Protein AF-A0A511V737-F1 (afdb_monomer)

Mean predicted aligned error: 3.25 Å

Nearest PDB structures (foldseek):
  3waq-assembly1_A  TM=9.362E-01  e=1.565E-04  Nitratidesulfovibrio vulgaris str. Hildenborough
  4xpy-assembly1_A  TM=8.102E-01  e=2.106E-04  Methylococcus capsulatus str. Bath
  4xpw-assembly1_A  TM=8.100E-01  e=2.213E-04  Methylococcus capsulatus str. Bath
  4xpx-assembly1_A  TM=8.660E-01  e=6.266E-04  Methylococcus capsulatus str. Bath
  1ktm-assembly1_A  TM=5.740E-01  e=1.426E+00  Gallus gallus

Solvent-accessible surface area (backbone atoms only — not comparable to full-atom values): 7678 Å² total; per-residue (Å²): 129,85,81,78,72,75,75,92,46,80,69,59,41,26,85,43,71,73,58,36,52,51,50,47,55,51,43,53,50,50,44,52,42,55,52,26,61,77,69,68,36,52,68,55,49,54,51,47,48,56,47,47,57,56,50,48,53,53,49,51,52,51,51,52,51,51,30,61,76,68,66,41,87,62,42,68,66,51,52,50,53,53,55,51,51,53,52,50,46,52,50,48,49,54,44,35,77,74,72,42,83,40,75,66,55,55,50,52,52,48,46,48,51,64,58,44,47,50,46,42,35,48,73,49,50,31,62,55,49,75,58,84,76,89,128

InterPro domains:
  IPR012312 Hemerythrin-like [PF01814] (14-127)
  IPR012827 Hemerythrin, metal-binding domain [TIGR02481] (8-129)
  IPR012827 Hemerythrin, metal-binding domain [cd12107] (17-130)
  IPR016131 Haemerythrin, iron-binding site [PS00550] (59-82)
  IPR035938 Hemerythrin-like superfamily [G3DSA:1.20.120.50] (3-134)
  IPR035938 Hemerythrin-like superfamily [SSF47188] (6-129)
  IPR050669 Hemerythrin [PTHR37164] (2-128)

Secondary structure (DSSP, 8-state):
----PPP--GGG--S-HHHHHHHHHHHHHHHHHHHHHHHT-HHHHHHHHHHHHHHHHHHHHHHHHHHHHTT-TTHHHHHHHHHHHHHHHHHHHHHHHHH-S-HHHHHHHHHIIIIIIHHHHHHTGGGGGGS----

pLDDT: mean 94.2, std 8.78, range [42.0, 98.62]

Structure (mmCIF, N/CA/C/O backbone):
data_AF-A0A511V737-F1
#
_entry.id   AF-A0A511V737-F1
#
loop_
_atom_site.group_PDB
_atom_site.id
_atom_site.type_symbol
_atom_site.label_atom_id
_atom_site.label_alt_id
_atom_site.label_comp_id
_atom_site.label_asym_id
_atom_site.label_entity_id
_atom_site.label_seq_id
_atom_site.pdbx_PDB_ins_code
_atom_site.Cartn_x
_atom_site.Cartn_y
_atom_site.Cartn_z
_atom_site.occupancy
_atom_site.B_iso_or_equiv
_atom_site.auth_seq_id
_atom_site.auth_comp_id
_atom_site.auth_asym_id
_atom_site.auth_atom_id
_atom_site.pdbx_PDB_model_num
ATOM 1 N N . MET A 1 1 ? -16.338 15.890 0.060 1.00 42.00 1 MET A N 1
ATOM 2 C CA . MET A 1 1 ? -15.534 15.732 -1.167 1.00 42.00 1 MET A CA 1
ATOM 3 C C . MET A 1 1 ? -15.644 14.276 -1.528 1.00 42.00 1 MET A C 1
ATOM 5 O O . MET A 1 1 ? -15.417 13.463 -0.649 1.00 42.00 1 MET A O 1
ATOM 9 N N . GLU A 1 2 ? -16.082 13.980 -2.743 1.00 48.84 2 GLU A N 1
ATOM 10 C CA . GLU A 1 2 ? -16.135 12.616 -3.268 1.00 48.84 2 GLU A CA 1
ATOM 11 C C . GLU A 1 2 ? -14.703 12.066 -3.271 1.00 48.84 2 GLU A C 1
ATOM 13 O O . GLU A 1 2 ? -13.802 12.709 -3.824 1.00 48.84 2 GLU A O 1
ATOM 18 N N . ILE A 1 3 ? -14.457 10.962 -2.564 1.00 56.50 3 ILE A N 1
ATOM 19 C CA . ILE A 1 3 ? -13.150 10.313 -2.608 1.00 56.50 3 ILE A CA 1
ATOM 20 C C . ILE A 1 3 ? -13.015 9.724 -4.009 1.00 56.50 3 ILE A C 1
ATOM 22 O O . ILE A 1 3 ? -13.776 8.847 -4.413 1.00 56.50 3 ILE A O 1
ATOM 26 N N . LYS A 1 4 ? -12.066 10.243 -4.790 1.00 69.38 4 LYS A N 1
ATOM 27 C CA . LYS A 1 4 ? -11.824 9.731 -6.134 1.00 69.38 4 LYS A CA 1
ATOM 28 C C . LYS A 1 4 ? -11.163 8.361 -5.997 1.00 69.38 4 LYS A C 1
ATOM 30 O O . LYS A 1 4 ? -10.030 8.282 -5.528 1.00 69.38 4 LYS A O 1
ATOM 35 N N . LYS A 1 5 ? -11.880 7.305 -6.391 1.00 85.12 5 LYS A N 1
ATOM 36 C CA . LYS A 1 5 ? -11.309 5.960 -6.510 1.00 85.12 5 LYS A CA 1
ATOM 37 C C . LYS A 1 5 ? -10.079 6.003 -7.406 1.00 85.12 5 LYS A C 1
ATOM 39 O O . LYS A 1 5 ? -10.023 6.780 -8.364 1.00 85.12 5 LYS A O 1
ATOM 44 N N . VAL A 1 6 ? -9.098 5.177 -7.076 1.00 89.62 6 VAL A N 1
ATOM 45 C CA . VAL A 1 6 ? -7.897 5.041 -7.892 1.00 89.62 6 VAL A CA 1
ATOM 46 C C . VAL A 1 6 ? -8.164 3.970 -8.934 1.00 89.62 6 VAL A C 1
ATOM 48 O O . VAL A 1 6 ? -8.567 2.857 -8.606 1.00 89.62 6 VAL A O 1
ATOM 51 N N . GLU A 1 7 ? -7.963 4.324 -10.194 1.00 92.94 7 GLU A N 1
ATOM 52 C CA . GLU A 1 7 ? -8.036 3.388 -11.310 1.00 92.94 7 GLU A CA 1
ATOM 53 C C . GLU A 1 7 ? -6.630 2.874 -11.616 1.00 92.94 7 GLU A C 1
ATOM 55 O O . GLU A 1 7 ? -5.665 3.643 -11.590 1.00 92.94 7 GLU A O 1
ATOM 60 N N . PHE A 1 8 ? -6.505 1.582 -11.923 1.00 95.06 8 PHE A N 1
ATOM 61 C CA . PHE A 1 8 ? -5.247 1.039 -12.418 1.00 95.06 8 PHE A CA 1
ATOM 62 C C . PHE A 1 8 ? -5.006 1.539 -13.847 1.00 95.06 8 PHE A C 1
ATOM 64 O O . PHE A 1 8 ? -5.752 1.214 -14.770 1.00 95.06 8 PHE A O 1
ATOM 71 N N . THR A 1 9 ? -3.985 2.376 -14.023 1.00 94.25 9 THR A N 1
ATOM 72 C CA . THR A 1 9 ? -3.627 2.992 -15.307 1.00 94.25 9 THR A CA 1
ATOM 73 C C . THR A 1 9 ? -2.252 2.521 -15.780 1.00 94.25 9 THR A C 1
ATOM 75 O O . THR A 1 9 ? -1.490 1.921 -15.025 1.00 94.25 9 THR A O 1
ATOM 78 N N . GLU A 1 10 ? -1.881 2.858 -17.018 1.00 93.69 10 GLU A N 1
ATOM 79 C CA . GLU A 1 10 ? -0.530 2.617 -17.561 1.00 93.69 10 GLU A CA 1
ATOM 80 C C . GLU A 1 10 ? 0.588 3.253 -16.706 1.00 93.69 10 GLU A C 1
ATOM 82 O O . GLU A 1 10 ? 1.751 2.841 -16.749 1.00 93.69 10 GLU A O 1
ATOM 87 N N . GLU A 1 11 ? 0.269 4.270 -15.900 1.00 93.69 11 GLU A N 1
ATOM 88 C CA . GLU A 1 11 ? 1.227 4.878 -14.976 1.00 93.69 11 GLU A CA 1
ATOM 89 C C . GLU A 1 11 ? 1.629 3.943 -13.832 1.00 93.69 11 GLU A C 1
ATOM 91 O O . GLU A 1 11 ? 2.740 4.075 -13.327 1.00 93.69 11 GLU A O 1
ATOM 96 N N . LEU A 1 12 ? 0.775 2.974 -13.499 1.00 95.50 12 LEU A N 1
ATOM 97 C CA . LEU A 1 12 ? 0.948 2.009 -12.411 1.00 95.50 12 LEU A CA 1
ATOM 98 C C . LEU A 1 12 ? 1.462 0.643 -12.894 1.00 95.50 12 LEU A C 1
ATOM 100 O O . LEU A 1 12 ? 1.705 -0.255 -12.086 1.00 95.50 12 LEU A O 1
ATOM 104 N N . GLN A 1 13 ? 1.642 0.491 -14.208 1.00 96.81 13 GLN A N 1
ATOM 105 C CA . GLN A 1 13 ? 2.195 -0.712 -14.817 1.00 96.81 13 GLN A CA 1
ATOM 106 C C . GLN A 1 13 ? 3.724 -0.709 -14.767 1.00 96.81 13 GLN A C 1
ATOM 108 O O . GLN A 1 13 ? 4.393 0.256 -15.154 1.00 96.81 13 GLN A O 1
ATOM 113 N N . THR A 1 14 ? 4.264 -1.845 -14.348 1.00 96.31 14 THR A N 1
ATOM 114 C CA . THR A 1 14 ? 5.682 -2.208 -14.400 1.00 96.31 14 THR A CA 1
ATOM 115 C C . THR A 1 14 ? 6.035 -2.920 -15.706 1.00 96.31 14 THR A C 1
ATOM 117 O O . THR A 1 14 ? 7.205 -2.987 -16.072 1.00 96.31 14 THR A O 1
ATOM 120 N N . GLY A 1 15 ? 5.040 -3.462 -16.422 1.00 94.69 15 GLY A N 1
ATOM 121 C CA . GLY A 1 15 ? 5.256 -4.314 -17.593 1.00 94.69 15 GLY A CA 1
ATOM 122 C C . GLY A 1 15 ? 5.620 -5.758 -17.233 1.00 94.69 15 GLY A C 1
ATOM 123 O O . GLY A 1 15 ? 5.869 -6.565 -18.128 1.00 94.69 15 GLY A O 1
ATOM 124 N N . ILE A 1 16 ? 5.633 -6.098 -15.940 1.00 95.56 16 ILE A N 1
ATOM 125 C CA . ILE A 1 16 ? 5.806 -7.455 -15.429 1.00 95.56 16 ILE A CA 1
ATOM 126 C C . ILE A 1 16 ? 4.408 -7.961 -15.039 1.00 95.56 16 ILE A C 1
ATOM 128 O O . ILE A 1 16 ? 3.923 -7.614 -13.961 1.00 95.56 16 ILE A O 1
ATOM 132 N N . PRO A 1 17 ? 3.750 -8.813 -15.856 1.00 95.06 17 PRO A N 1
ATOM 133 C CA . PRO A 1 17 ? 2.310 -9.079 -15.725 1.00 95.06 17 P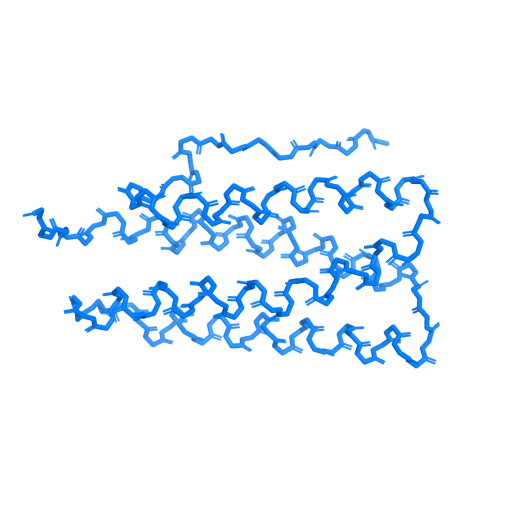RO A CA 1
ATOM 134 C C . PRO A 1 17 ? 1.869 -9.574 -14.346 1.00 95.06 17 PRO A C 1
ATOM 136 O O . PRO A 1 17 ? 0.774 -9.277 -13.882 1.00 95.06 17 PRO A O 1
ATOM 139 N N . PHE A 1 18 ? 2.726 -10.346 -13.681 1.00 95.31 18 PHE A N 1
ATOM 140 C CA . PHE A 1 18 ? 2.435 -10.866 -12.352 1.00 95.31 18 PHE A CA 1
ATOM 141 C C . PHE A 1 18 ? 2.529 -9.798 -11.249 1.00 95.31 18 PHE A C 1
ATOM 143 O O . PHE A 1 18 ? 1.750 -9.864 -10.304 1.00 95.31 18 PHE A O 1
ATOM 150 N N . ILE A 1 19 ? 3.433 -8.818 -11.367 1.00 97.88 19 ILE A N 1
ATOM 151 C CA . ILE A 1 19 ? 3.509 -7.678 -10.438 1.00 97.8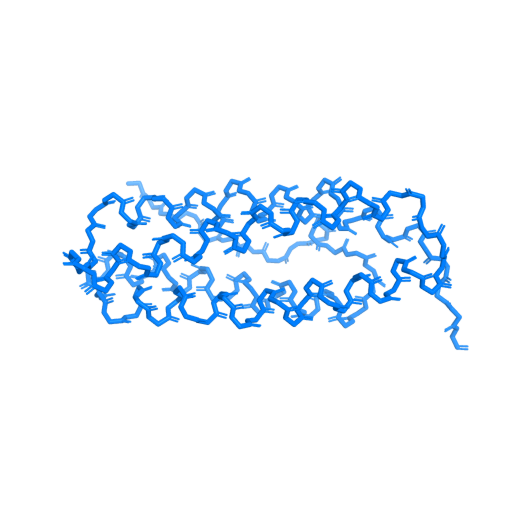8 19 ILE A CA 1
ATOM 152 C C . ILE A 1 19 ? 2.344 -6.721 -10.693 1.00 97.88 19 ILE A C 1
ATOM 154 O O . ILE A 1 19 ? 1.664 -6.323 -9.755 1.00 97.88 19 ILE A O 1
ATOM 158 N N . ASP A 1 20 ? 2.031 -6.458 -11.963 1.00 98.19 20 ASP A N 1
ATOM 159 C CA . ASP A 1 20 ? 0.898 -5.610 -12.345 1.00 98.19 20 ASP A CA 1
ATOM 160 C C . ASP A 1 20 ? -0.426 -6.158 -11.788 1.00 98.19 20 ASP A C 1
ATOM 162 O O . ASP A 1 20 ? -1.218 -5.412 -11.218 1.00 98.19 20 ASP A O 1
ATOM 166 N N . HIS A 1 21 ? -0.625 -7.479 -11.834 1.00 98.06 21 HIS A N 1
ATOM 167 C CA . HIS A 1 21 ? -1.784 -8.108 -11.203 1.00 98.06 21 HIS A CA 1
ATOM 168 C C . HIS A 1 21 ? -1.814 -7.918 -9.676 1.00 98.06 21 HIS A C 1
ATOM 170 O O . HIS A 1 21 ? -2.880 -7.718 -9.097 1.00 98.06 21 HIS A O 1
ATOM 176 N N . GLN A 1 22 ? -0.663 -7.957 -8.999 1.00 98.44 22 GLN A N 1
ATOM 177 C CA . GLN A 1 22 ? -0.599 -7.688 -7.558 1.00 98.44 22 GLN A CA 1
ATOM 178 C C . GLN A 1 22 ? -0.934 -6.224 -7.236 1.00 98.44 22 GLN A C 1
ATOM 180 O O . GLN A 1 22 ? -1.630 -5.971 -6.251 1.00 98.44 22 GLN A O 1
ATOM 185 N N . HIS A 1 23 ? -0.505 -5.270 -8.071 1.00 98.25 23 HIS A N 1
ATOM 186 C CA . HIS A 1 23 ? -0.889 -3.861 -7.937 1.00 98.25 23 HIS A CA 1
ATOM 187 C C . HIS A 1 23 ? -2.399 -3.672 -8.076 1.00 98.25 23 HIS A C 1
ATOM 189 O O . HIS A 1 23 ? -2.996 -2.985 -7.249 1.00 98.25 23 HIS A O 1
ATOM 195 N N . GLU A 1 24 ? -3.032 -4.317 -9.060 1.00 97.88 24 GLU A N 1
ATOM 196 C CA . GLU A 1 24 ? -4.493 -4.292 -9.215 1.00 97.88 24 GLU A CA 1
ATOM 197 C C . GLU A 1 24 ? -5.198 -4.759 -7.934 1.00 97.88 24 GLU A C 1
ATOM 199 O O . GLU A 1 24 ? -6.070 -4.060 -7.425 1.00 97.88 24 GLU A O 1
ATOM 204 N N . GLN A 1 25 ? -4.768 -5.882 -7.343 1.00 98.19 25 GLN A N 1
ATOM 205 C CA . GLN A 1 25 ? -5.364 -6.396 -6.101 1.00 98.19 25 GLN A CA 1
ATOM 206 C C . GLN A 1 25 ? -5.174 -5.450 -4.904 1.00 98.19 25 GLN A C 1
ATOM 208 O O . GLN A 1 25 ? -6.060 -5.323 -4.055 1.00 98.19 25 GLN A O 1
ATOM 213 N N . LEU A 1 26 ? -4.023 -4.781 -4.810 1.00 98.00 26 LEU A N 1
ATOM 214 C CA . LEU A 1 26 ? -3.770 -3.776 -3.776 1.00 98.00 26 LEU A CA 1
ATOM 215 C C . LEU A 1 26 ? -4.664 -2.540 -3.949 1.00 98.00 26 LEU A C 1
ATOM 217 O O . LEU A 1 26 ? -5.223 -2.042 -2.970 1.00 98.00 26 LEU A O 1
ATOM 221 N N . ILE A 1 27 ? -4.831 -2.071 -5.186 1.00 96.81 27 ILE A N 1
ATOM 222 C CA . ILE A 1 27 ? -5.670 -0.915 -5.520 1.00 96.81 27 ILE A CA 1
ATOM 223 C C . ILE A 1 27 ? -7.148 -1.228 -5.291 1.00 96.81 27 ILE A C 1
ATOM 225 O O . ILE A 1 27 ? -7.862 -0.407 -4.715 1.00 96.81 27 ILE A O 1
ATOM 229 N N . ASP A 1 28 ? -7.601 -2.424 -5.665 1.00 97.25 28 ASP A N 1
ATOM 230 C CA . ASP A 1 28 ? -8.961 -2.888 -5.397 1.00 97.25 28 ASP A CA 1
ATOM 231 C C . ASP A 1 28 ? -9.244 -2.894 -3.893 1.00 97.25 28 ASP A C 1
ATOM 233 O O . ASP A 1 28 ? -10.243 -2.322 -3.444 1.00 97.25 28 ASP A O 1
ATOM 237 N N . ARG A 1 29 ? -8.327 -3.451 -3.088 1.00 97.69 29 ARG A N 1
ATOM 238 C CA . ARG A 1 29 ? -8.457 -3.441 -1.626 1.00 97.69 29 ARG A CA 1
ATOM 239 C C . ARG A 1 29 ? -8.502 -2.023 -1.065 1.00 97.69 29 ARG A C 1
ATOM 241 O O . ARG A 1 29 ? -9.337 -1.742 -0.208 1.00 97.69 29 ARG A O 1
ATOM 248 N N . MET A 1 30 ? -7.642 -1.130 -1.548 1.00 95.94 30 MET A N 1
A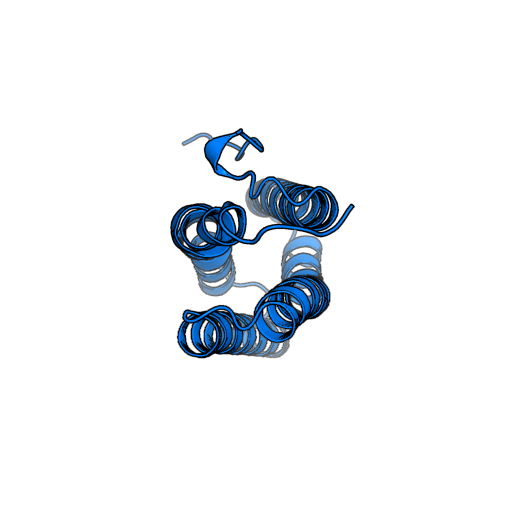TOM 249 C CA . MET A 1 30 ? -7.653 0.277 -1.149 1.00 95.94 30 MET A CA 1
ATOM 250 C C . MET A 1 30 ? -8.992 0.942 -1.479 1.00 95.94 30 MET A C 1
ATOM 252 O O . MET A 1 30 ? -9.553 1.628 -0.630 1.00 95.94 30 MET A O 1
ATOM 256 N N . ASN A 1 31 ? -9.535 0.728 -2.678 1.00 96.06 31 ASN A N 1
ATOM 257 C CA . ASN A 1 31 ? -10.824 1.295 -3.067 1.00 96.06 31 ASN A CA 1
ATOM 258 C C . ASN A 1 31 ? -11.965 0.779 -2.175 1.00 96.06 31 ASN A C 1
ATOM 260 O O . ASN A 1 31 ? -12.804 1.572 -1.752 1.00 96.06 31 ASN A O 1
ATOM 264 N N . MET A 1 32 ? -11.972 -0.515 -1.838 1.00 96.44 32 MET A N 1
ATOM 265 C CA . MET A 1 32 ? -12.942 -1.080 -0.890 1.00 96.44 32 MET A CA 1
ATOM 266 C C . MET A 1 32 ? -12.786 -0.486 0.515 1.00 96.44 32 MET A C 1
ATOM 268 O O . MET A 1 32 ? -13.778 -0.215 1.184 1.00 96.44 32 MET A O 1
ATOM 272 N N . PHE A 1 33 ? -11.551 -0.242 0.958 1.00 95.69 33 PHE A N 1
ATOM 273 C CA . PHE A 1 33 ? -11.288 0.430 2.228 1.00 95.69 33 PHE A CA 1
ATOM 274 C C . PHE A 1 33 ? -11.851 1.855 2.249 1.00 95.69 33 PHE A C 1
ATOM 276 O O . PHE A 1 33 ? -12.457 2.260 3.237 1.00 95.69 33 P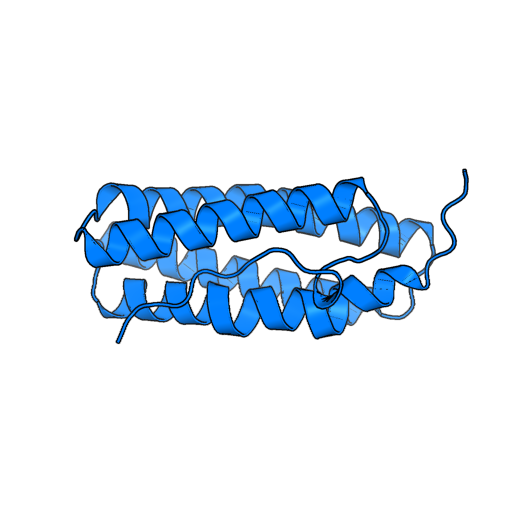HE A O 1
ATOM 283 N N . LEU A 1 34 ? -11.698 2.616 1.163 1.00 93.88 34 LEU A N 1
ATOM 284 C CA . LEU A 1 34 ? -12.255 3.968 1.076 1.00 93.88 34 LEU A CA 1
ATOM 285 C C . LEU A 1 34 ? -13.787 3.950 1.196 1.00 93.88 34 LEU A C 1
ATOM 287 O O . LEU A 1 34 ? -14.332 4.762 1.944 1.00 93.88 34 LEU A O 1
ATOM 291 N N . ASP A 1 35 ? -14.451 2.986 0.548 1.00 94.44 35 ASP A N 1
ATOM 292 C CA . ASP A 1 35 ? -15.899 2.772 0.678 1.00 94.44 35 ASP A CA 1
ATOM 293 C C . ASP A 1 35 ? -16.287 2.401 2.128 1.00 94.44 35 ASP A C 1
ATOM 295 O O . ASP A 1 35 ? -17.239 2.952 2.683 1.00 94.44 35 ASP A O 1
ATOM 299 N N . ALA A 1 36 ? -15.525 1.512 2.775 1.00 94.75 36 ALA A N 1
ATOM 300 C CA . ALA A 1 36 ? -15.757 1.097 4.160 1.00 94.75 36 ALA A CA 1
ATOM 301 C C . ALA A 1 36 ? -15.644 2.262 5.152 1.00 94.75 36 ALA A C 1
ATOM 303 O O . ALA A 1 36 ? -16.450 2.381 6.075 1.00 94.75 36 ALA A O 1
ATOM 304 N N . VAL A 1 37 ? -14.692 3.173 4.936 1.00 92.31 37 VAL A N 1
ATOM 305 C CA . VAL A 1 37 ? -14.556 4.373 5.769 1.00 92.31 37 VAL A CA 1
ATOM 306 C C . VAL A 1 37 ? -15.768 5.293 5.636 1.00 92.31 37 VAL A C 1
ATOM 308 O O . VAL A 1 37 ? -16.222 5.842 6.639 1.00 92.31 37 VAL A O 1
ATOM 311 N N . GLU A 1 38 ? -16.306 5.470 4.426 1.00 91.50 38 GLU A N 1
ATOM 312 C CA . GLU A 1 38 ? -17.535 6.251 4.219 1.00 91.50 38 GLU A CA 1
ATOM 313 C C . GLU A 1 38 ? -18.761 5.577 4.852 1.00 91.50 38 GLU A C 1
ATOM 315 O O . GLU A 1 38 ? -19.653 6.263 5.355 1.00 91.50 38 GLU A O 1
ATOM 320 N N . ALA A 1 39 ? -18.786 4.243 4.872 1.00 94.31 39 ALA A N 1
ATOM 321 C CA . ALA A 1 39 ? -19.840 3.447 5.493 1.00 94.31 39 ALA A CA 1
ATOM 322 C C . ALA A 1 39 ? -19.702 3.295 7.021 1.00 94.31 39 ALA A C 1
ATOM 324 O O . ALA A 1 39 ? -20.605 2.737 7.646 1.00 94.31 39 ALA A O 1
ATOM 325 N N . HIS A 1 40 ? -18.616 3.795 7.625 1.00 93.31 40 HIS A N 1
ATOM 326 C CA . HIS A 1 40 ? -18.257 3.552 9.029 1.00 93.31 40 HIS A CA 1
ATOM 327 C C . HIS A 1 40 ? -18.154 2.052 9.382 1.00 93.31 40 HIS A C 1
ATOM 329 O O . HIS A 1 40 ? -18.543 1.631 10.470 1.00 93.31 40 HIS A O 1
ATOM 335 N N . ASP A 1 41 ? -17.638 1.247 8.452 1.00 96.06 41 ASP A N 1
ATOM 336 C CA . ASP A 1 41 ? -17.412 -0.189 8.626 1.00 96.06 41 ASP A CA 1
ATOM 337 C C . ASP A 1 41 ? -16.031 -0.444 9.253 1.00 96.06 41 ASP A C 1
ATOM 339 O O . ASP A 1 41 ? -15.018 -0.597 8.569 1.00 96.06 41 ASP A O 1
ATOM 343 N N . GLU A 1 42 ? -15.988 -0.432 10.585 1.00 95.94 42 GLU A N 1
ATOM 344 C CA . GLU A 1 42 ? -14.760 -0.640 11.359 1.00 95.94 42 GLU A CA 1
ATOM 345 C C . GLU A 1 42 ? -14.175 -2.051 11.174 1.00 95.94 42 GLU A C 1
ATOM 347 O O . GLU A 1 42 ? -12.954 -2.201 11.122 1.00 95.94 42 GLU A O 1
ATOM 352 N N . GLU A 1 43 ? -15.019 -3.075 11.008 1.00 96.69 43 GLU A N 1
ATOM 353 C CA . GLU A 1 43 ? -14.573 -4.461 10.804 1.00 96.69 43 GLU A CA 1
ATOM 354 C C . GLU A 1 43 ? -13.779 -4.581 9.500 1.00 96.69 43 GLU A C 1
ATOM 356 O O . GLU A 1 43 ? -12.692 -5.162 9.474 1.00 96.69 43 GLU A O 1
ATOM 361 N N . PHE A 1 44 ? -14.263 -3.957 8.424 1.00 96.94 44 PHE A N 1
ATOM 362 C CA . PHE A 1 44 ? -13.544 -3.959 7.154 1.00 96.94 44 PHE A CA 1
ATOM 363 C C . PHE A 1 44 ? -12.253 -3.126 7.196 1.00 96.94 44 PHE A C 1
ATOM 365 O O . PHE A 1 44 ? -11.274 -3.452 6.515 1.00 96.94 44 PHE A O 1
ATOM 372 N N . VAL A 1 45 ? -12.207 -2.053 7.992 1.00 95.56 45 VAL A N 1
ATOM 373 C CA . VAL A 1 45 ? -10.971 -1.279 8.197 1.00 95.56 45 VAL A CA 1
ATOM 374 C C . VAL A 1 45 ? -9.905 -2.134 8.888 1.00 95.56 45 VAL A C 1
ATOM 376 O O . VAL A 1 45 ? -8.757 -2.153 8.439 1.00 95.56 45 VAL A O 1
ATOM 379 N N . GLU A 1 46 ? -10.274 -2.882 9.929 1.00 96.44 46 GLU A N 1
ATOM 380 C CA . GLU A 1 46 ? -9.371 -3.827 10.596 1.00 96.44 46 GLU A CA 1
ATOM 381 C C . GLU A 1 46 ? -8.907 -4.941 9.643 1.00 96.44 46 GLU A C 1
ATOM 383 O O . GLU A 1 46 ? -7.702 -5.179 9.501 1.00 96.44 46 GLU A O 1
ATOM 388 N N . ASP A 1 47 ? -9.842 -5.554 8.913 1.00 97.38 47 ASP A N 1
ATOM 389 C CA . ASP A 1 47 ? -9.560 -6.573 7.896 1.00 97.38 47 ASP A CA 1
ATOM 390 C C . ASP A 1 47 ? -8.610 -6.042 6.805 1.00 97.38 47 ASP A C 1
ATOM 392 O O . ASP A 1 47 ? -7.711 -6.743 6.327 1.00 97.38 47 ASP A O 1
ATOM 396 N N . THR A 1 48 ? -8.742 -4.769 6.421 1.00 97.62 48 THR A N 1
ATOM 397 C CA . THR A 1 48 ? -7.841 -4.127 5.455 1.00 97.62 48 THR A CA 1
ATOM 398 C C . THR A 1 48 ? -6.401 -4.098 5.961 1.00 97.62 48 THR A C 1
ATOM 400 O O . THR A 1 48 ? -5.496 -4.447 5.202 1.00 97.62 48 THR A O 1
ATOM 403 N N . VAL A 1 49 ? -6.166 -3.732 7.225 1.00 96.75 49 VAL 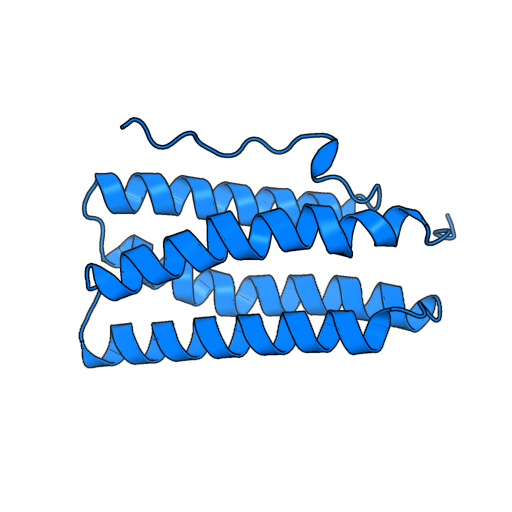A N 1
ATOM 404 C CA . VAL A 1 49 ? -4.809 -3.702 7.798 1.00 96.75 49 VAL A CA 1
ATOM 405 C C . VAL A 1 49 ? -4.193 -5.099 7.843 1.00 96.75 49 VAL A C 1
ATOM 407 O O . VAL A 1 49 ? -3.030 -5.267 7.468 1.00 96.75 49 VAL A O 1
ATOM 410 N N . GLU A 1 50 ? -4.962 -6.110 8.253 1.00 96.19 50 GLU A N 1
ATOM 411 C CA . GLU A 1 50 ? -4.489 -7.499 8.290 1.00 96.19 50 GLU A CA 1
ATOM 412 C C . GLU A 1 50 ? -4.144 -8.012 6.886 1.00 96.19 50 GLU A C 1
ATOM 414 O O . GLU A 1 50 ? -3.069 -8.576 6.663 1.00 96.19 50 GLU A O 1
ATOM 419 N N . TYR A 1 51 ? -5.012 -7.745 5.910 1.00 97.62 51 TYR A N 1
ATOM 420 C CA . TYR A 1 51 ? -4.741 -8.083 4.517 1.00 97.62 51 TYR A CA 1
ATOM 421 C C . TYR A 1 51 ? -3.485 -7.399 3.999 1.00 97.62 51 TYR A C 1
ATOM 423 O O . TYR A 1 51 ? -2.663 -8.058 3.370 1.00 97.62 51 TYR A O 1
ATOM 431 N N . LEU A 1 52 ? -3.302 -6.101 4.260 1.00 96.88 52 LEU A N 1
ATOM 432 C CA . LEU A 1 52 ? -2.123 -5.385 3.782 1.00 96.88 52 LEU A CA 1
ATOM 433 C C . LEU A 1 52 ? -0.850 -5.967 4.383 1.00 96.88 52 LEU A C 1
ATOM 435 O O . LEU A 1 52 ? 0.103 -6.175 3.638 1.00 96.88 52 LEU A O 1
ATOM 439 N N . LEU A 1 53 ? -0.832 -6.309 5.674 1.00 94.94 53 LEU A N 1
ATOM 440 C CA . LEU A 1 53 ? 0.314 -6.979 6.294 1.00 94.94 53 LEU A CA 1
ATOM 441 C C . LEU A 1 53 ? 0.698 -8.271 5.571 1.00 94.94 53 LEU A C 1
ATOM 443 O O . LEU A 1 53 ? 1.879 -8.510 5.343 1.00 94.94 53 LEU A O 1
ATOM 447 N N . GLN A 1 54 ? -0.273 -9.095 5.186 1.00 96.56 54 GLN A N 1
ATOM 448 C CA . GLN A 1 54 ? 0.004 -10.368 4.519 1.00 96.56 54 GLN A CA 1
ATOM 449 C C . GLN A 1 54 ? 0.329 -10.188 3.031 1.00 96.56 54 GLN A C 1
ATOM 451 O O . GLN A 1 54 ? 1.316 -10.730 2.526 1.00 96.56 54 GLN A O 1
ATOM 456 N N . TYR A 1 55 ? -0.492 -9.417 2.321 1.00 98.19 55 TYR A N 1
ATOM 457 C CA . TYR A 1 55 ? -0.423 -9.294 0.873 1.00 98.19 55 TYR A CA 1
ATOM 458 C C . TYR A 1 55 ? 0.770 -8.449 0.428 1.00 98.19 55 TYR A C 1
ATOM 460 O O . TYR A 1 55 ? 1.451 -8.826 -0.522 1.00 98.19 55 TYR A O 1
ATOM 468 N N . THR A 1 56 ? 1.100 -7.367 1.145 1.00 97.12 56 THR A N 1
ATOM 469 C CA . THR A 1 56 ? 2.302 -6.576 0.827 1.00 97.12 56 THR A CA 1
ATOM 470 C C . THR A 1 56 ? 3.587 -7.336 1.128 1.00 97.12 56 THR A C 1
ATOM 472 O O . THR A 1 56 ? 4.523 -7.242 0.347 1.00 97.12 56 THR A O 1
ATOM 475 N N . LEU A 1 57 ? 3.633 -8.199 2.153 1.00 96.88 57 LEU A N 1
ATOM 476 C CA . LEU A 1 57 ? 4.782 -9.093 2.353 1.00 96.88 57 LEU A CA 1
ATOM 477 C C . LEU A 1 57 ? 4.986 -10.035 1.161 1.00 96.88 57 LEU A C 1
ATOM 479 O O . LEU A 1 57 ? 6.116 -10.244 0.719 1.00 96.88 57 LEU A O 1
ATOM 483 N N . TYR A 1 58 ? 3.903 -10.611 0.640 1.00 97.94 58 TYR A N 1
ATOM 484 C CA . TYR A 1 58 ? 3.949 -11.471 -0.539 1.00 97.94 58 TYR A CA 1
ATOM 485 C C . TYR A 1 58 ? 4.360 -10.709 -1.807 1.00 97.94 58 TYR A C 1
ATOM 487 O O . TYR A 1 58 ? 5.226 -11.168 -2.560 1.00 97.94 58 TYR A O 1
ATOM 495 N N . HIS A 1 59 ? 3.761 -9.542 -2.025 1.00 98.50 59 HIS A N 1
ATOM 496 C CA . HIS A 1 59 ? 4.036 -8.673 -3.160 1.00 98.50 59 HIS A CA 1
ATOM 497 C C . HIS A 1 59 ? 5.490 -8.176 -3.147 1.00 98.50 59 HIS A C 1
ATOM 499 O O . HIS A 1 59 ? 6.249 -8.496 -4.060 1.00 98.50 59 HIS A O 1
ATOM 505 N N . PHE A 1 60 ? 5.943 -7.560 -2.054 1.00 98.62 60 PHE A N 1
ATOM 506 C CA . PHE A 1 60 ? 7.325 -7.100 -1.899 1.00 98.62 60 PHE A CA 1
ATOM 507 C C . PHE A 1 60 ? 8.326 -8.242 -2.044 1.00 98.62 60 PHE A C 1
ATOM 509 O O . PHE A 1 60 ? 9.355 -8.096 -2.699 1.00 98.62 60 PHE A O 1
ATOM 516 N N . LYS A 1 61 ? 8.013 -9.436 -1.519 1.00 98.44 61 LYS A N 1
ATOM 517 C CA . LYS A 1 61 ? 8.873 -10.606 -1.719 1.00 98.44 61 LYS A CA 1
ATOM 518 C C . LYS A 1 61 ? 8.975 -11.006 -3.192 1.00 98.44 61 LYS A C 1
ATOM 520 O O . LYS A 1 61 ? 10.026 -11.490 -3.618 1.00 98.44 61 LYS A O 1
ATOM 525 N N . SER A 1 62 ? 7.901 -10.844 -3.959 1.00 98.12 62 SER A N 1
ATOM 526 C CA . SER A 1 62 ? 7.881 -11.124 -5.396 1.00 98.12 62 SER A CA 1
ATOM 527 C C . SER A 1 62 ? 8.822 -10.181 -6.143 1.00 98.12 62 SER A C 1
ATOM 529 O O . SER A 1 62 ? 9.699 -10.653 -6.868 1.00 98.12 62 SER A O 1
ATOM 531 N N . GLU A 1 63 ? 8.717 -8.879 -5.890 1.00 98.31 63 GLU A N 1
ATOM 532 C CA . GLU A 1 63 ? 9.587 -7.862 -6.487 1.00 98.31 63 GLU A CA 1
ATOM 533 C C . GLU A 1 63 ? 11.046 -8.018 -6.070 1.00 98.31 63 GLU A C 1
ATOM 535 O O . GLU A 1 63 ? 11.942 -8.040 -6.910 1.00 98.31 63 GLU A O 1
ATOM 540 N N . GLU A 1 64 ? 11.304 -8.210 -4.777 1.00 98.44 64 GLU A N 1
ATOM 541 C CA . GLU A 1 64 ? 12.649 -8.416 -4.245 1.00 98.44 64 GLU A CA 1
ATOM 542 C C . GLU A 1 64 ? 13.334 -9.630 -4.868 1.00 98.44 64 GLU A C 1
ATOM 544 O O . GLU A 1 64 ? 14.527 -9.589 -5.168 1.00 98.44 64 GLU A O 1
ATOM 549 N N . ASN A 1 65 ? 12.593 -10.715 -5.104 1.00 97.69 65 ASN A N 1
ATOM 550 C CA . ASN A 1 65 ? 13.138 -11.883 -5.785 1.00 97.69 65 ASN A CA 1
ATOM 551 C C . ASN A 1 65 ? 13.492 -11.580 -7.250 1.00 97.69 65 ASN A C 1
ATOM 553 O O . ASN A 1 65 ? 14.496 -12.103 -7.734 1.00 97.69 65 ASN A O 1
ATOM 557 N N . ILE A 1 66 ? 12.699 -10.761 -7.949 1.00 96.56 66 ILE A N 1
ATOM 558 C CA . ILE A 1 66 ? 13.009 -10.305 -9.313 1.00 96.56 66 ILE A CA 1
ATOM 559 C C . ILE A 1 66 ? 14.267 -9.430 -9.279 1.00 96.56 66 ILE A C 1
ATOM 561 O O . ILE A 1 66 ? 15.250 -9.738 -9.952 1.00 96.56 66 ILE A O 1
ATOM 565 N N . MET A 1 67 ? 14.291 -8.411 -8.419 1.00 97.62 67 MET A N 1
ATOM 566 C CA . MET A 1 67 ? 15.435 -7.514 -8.250 1.00 97.62 67 MET A CA 1
ATOM 567 C C . MET A 1 67 ? 16.736 -8.278 -7.967 1.00 97.62 67 MET A C 1
ATOM 569 O O . MET A 1 67 ? 17.753 -8.024 -8.609 1.00 97.62 67 MET A O 1
ATOM 573 N N . LEU A 1 68 ? 16.704 -9.260 -7.059 1.00 97.19 68 LEU A N 1
ATOM 574 C CA . LEU A 1 68 ? 17.869 -10.080 -6.715 1.00 97.19 68 LEU A CA 1
ATOM 575 C C . LEU A 1 68 ? 18.365 -10.937 -7.882 1.00 97.19 68 LEU A C 1
ATOM 577 O O . LEU A 1 68 ? 19.572 -11.026 -8.103 1.00 97.19 68 LEU A O 1
ATOM 581 N N . ARG A 1 69 ? 17.455 -11.575 -8.629 1.00 96.06 69 ARG A N 1
ATOM 582 C CA . ARG A 1 69 ? 17.817 -12.437 -9.770 1.00 96.06 69 ARG A CA 1
ATOM 583 C C . ARG A 1 69 ? 18.497 -11.659 -10.890 1.00 96.06 69 ARG A C 1
ATOM 585 O O . ARG A 1 69 ? 19.387 -12.200 -11.537 1.00 96.06 69 ARG A O 1
ATOM 592 N N . HIS A 1 70 ? 18.101 -10.404 -11.075 1.00 96.25 70 HIS A N 1
ATOM 593 C CA . HIS A 1 70 ? 18.614 -9.536 -12.131 1.00 96.25 70 HIS A CA 1
ATOM 594 C C . HIS A 1 70 ? 19.689 -8.552 -11.649 1.00 96.25 70 HIS A C 1
ATOM 596 O O . HIS A 1 70 ? 20.079 -7.666 -12.404 1.00 96.25 70 HIS A O 1
ATOM 602 N N . LEU A 1 71 ? 20.190 -8.705 -10.414 1.00 95.81 71 LEU A N 1
ATOM 603 C CA . LEU A 1 71 ? 21.212 -7.830 -9.821 1.00 95.81 71 LEU A CA 1
ATOM 604 C C . LEU A 1 71 ? 20.840 -6.338 -9.906 1.00 95.81 71 LEU A C 1
ATOM 606 O O . LEU A 1 71 ? 21.683 -5.487 -10.188 1.00 95.81 71 LEU A O 1
ATOM 610 N N . TYR A 1 72 ? 19.563 -6.026 -9.676 1.00 96.94 72 TYR A N 1
ATOM 611 C CA . TYR A 1 72 ? 19.037 -4.671 -9.773 1.00 96.94 72 TYR A CA 1
ATOM 612 C C . TYR A 1 72 ? 19.732 -3.739 -8.770 1.00 96.94 72 TYR A C 1
ATOM 614 O O . TYR A 1 72 ? 19.655 -3.943 -7.558 1.00 96.94 72 TYR A O 1
ATOM 622 N N . GLU A 1 73 ? 20.391 -2.693 -9.274 1.00 96.50 73 GLU A N 1
ATOM 623 C CA . GLU A 1 73 ? 21.223 -1.780 -8.473 1.00 96.50 73 GLU A CA 1
ATOM 624 C C . GLU A 1 73 ? 20.439 -1.107 -7.331 1.00 96.50 73 GLU A C 1
ATOM 626 O O . GLU A 1 73 ? 20.968 -0.905 -6.239 1.00 96.50 73 GLU A O 1
ATOM 631 N N . GLY A 1 74 ? 19.153 -0.814 -7.552 1.00 96.62 74 GLY A N 1
ATOM 632 C CA . GLY A 1 74 ? 18.285 -0.154 -6.575 1.00 96.62 74 GLY A CA 1
ATOM 633 C C . GLY A 1 74 ? 17.742 -1.053 -5.458 1.00 96.62 74 GLY A C 1
ATOM 634 O O . GLY A 1 74 ? 16.987 -0.559 -4.623 1.00 96.62 74 GLY A O 1
ATOM 635 N N . PHE A 1 75 ? 18.100 -2.343 -5.420 1.00 97.88 75 PHE A N 1
ATOM 636 C CA . PHE A 1 75 ? 17.496 -3.337 -4.524 1.00 97.88 75 PHE A CA 1
ATOM 637 C C . PHE A 1 75 ? 17.511 -2.940 -3.042 1.00 97.88 75 PHE A C 1
ATOM 639 O O . PHE A 1 75 ? 16.477 -3.007 -2.383 1.00 97.88 75 PHE A O 1
ATOM 646 N N . GLU A 1 76 ? 18.662 -2.521 -2.507 1.00 98.19 76 GLU A N 1
ATOM 647 C CA . GLU A 1 76 ? 18.794 -2.233 -1.070 1.00 98.19 76 GLU A CA 1
ATOM 648 C C . GLU A 1 76 ? 17.890 -1.067 -0.642 1.00 98.19 76 GLU A C 1
ATOM 650 O O . GLU A 1 76 ? 17.144 -1.188 0.327 1.00 98.19 76 GLU A O 1
ATOM 655 N N . MET A 1 77 ? 17.883 0.026 -1.414 1.00 98.19 77 MET A N 1
ATOM 656 C CA . MET A 1 77 ? 17.011 1.177 -1.154 1.00 98.19 77 MET A CA 1
ATOM 657 C C . MET A 1 77 ? 15.530 0.787 -1.234 1.00 98.19 77 MET A C 1
ATOM 659 O O . MET A 1 77 ? 14.740 1.195 -0.384 1.00 98.19 77 MET A O 1
ATOM 663 N N . HIS A 1 78 ? 15.164 -0.006 -2.241 1.00 98.50 78 HIS A N 1
ATOM 664 C CA . HIS A 1 78 ? 13.791 -0.444 -2.461 1.00 98.50 78 HIS A CA 1
ATOM 665 C C . HIS A 1 78 ? 13.303 -1.329 -1.294 1.00 98.50 78 HIS A C 1
ATOM 667 O O . HIS A 1 78 ? 12.282 -1.045 -0.666 1.00 98.50 78 HIS A O 1
ATOM 673 N N . ARG A 1 79 ? 14.093 -2.336 -0.896 1.00 98.50 79 ARG A N 1
ATOM 674 C CA . ARG A 1 79 ? 13.789 -3.215 0.249 1.00 98.50 79 ARG A CA 1
ATOM 675 C C . ARG A 1 79 ? 13.658 -2.446 1.569 1.00 98.50 79 ARG A C 1
ATOM 677 O O . ARG A 1 79 ? 12.847 -2.804 2.430 1.00 98.50 79 ARG A O 1
ATOM 684 N N . ASP A 1 80 ? 14.446 -1.391 1.759 1.00 98.50 80 ASP A N 1
ATOM 685 C CA . ASP A 1 80 ? 14.344 -0.551 2.953 1.00 98.50 80 ASP A CA 1
ATOM 686 C C . ASP A 1 80 ? 13.009 0.210 2.996 1.00 98.50 80 ASP A C 1
ATOM 688 O O . ASP A 1 80 ? 12.393 0.301 4.063 1.00 98.50 80 ASP A O 1
ATOM 692 N N . GLN A 1 81 ? 12.511 0.689 1.850 1.00 98.44 81 GLN A N 1
ATOM 693 C CA . GLN A 1 81 ? 11.188 1.316 1.741 1.00 98.44 81 GLN A CA 1
ATOM 694 C C . GLN A 1 81 ? 10.072 0.320 2.091 1.00 98.44 81 GLN A C 1
ATOM 696 O O . GLN A 1 81 ? 9.234 0.631 2.943 1.00 98.44 81 GLN A O 1
ATOM 701 N N . HIS A 1 82 ? 10.126 -0.903 1.552 1.00 98.50 82 HIS A N 1
ATOM 702 C CA . HIS A 1 82 ? 9.209 -1.994 1.915 1.00 98.50 82 HIS A CA 1
ATOM 703 C C . HIS A 1 82 ? 9.212 -2.271 3.418 1.00 98.50 82 HIS A C 1
ATOM 705 O O . HIS A 1 82 ? 8.171 -2.331 4.074 1.00 98.50 82 HIS A O 1
ATOM 711 N N . SER A 1 83 ? 10.406 -2.372 4.000 1.00 98.12 83 SER A N 1
ATOM 712 C CA . SER A 1 83 ? 10.577 -2.636 5.428 1.00 98.12 83 SER A CA 1
ATOM 713 C C . SER A 1 83 ? 9.978 -1.532 6.304 1.00 98.12 83 SER A C 1
ATOM 715 O O . SER A 1 83 ? 9.489 -1.811 7.402 1.00 98.12 83 SER A O 1
ATOM 717 N N . VAL A 1 84 ? 10.020 -0.274 5.855 1.00 98.00 84 VAL A N 1
ATOM 718 C CA . VAL A 1 84 ? 9.379 0.850 6.551 1.00 98.00 84 VAL A CA 1
ATOM 719 C C . VAL A 1 84 ? 7.860 0.734 6.482 1.00 98.00 84 VAL A C 1
ATOM 721 O O . VAL A 1 84 ? 7.221 0.861 7.526 1.00 98.00 84 VAL A O 1
ATOM 724 N N . PHE A 1 85 ? 7.291 0.440 5.312 1.00 97.81 85 PHE A N 1
ATOM 725 C CA . PHE A 1 85 ? 5.845 0.270 5.156 1.00 97.81 85 PHE A CA 1
ATOM 726 C C . PHE A 1 85 ? 5.297 -0.840 6.061 1.00 97.81 85 PHE A C 1
ATOM 728 O O . PHE A 1 85 ? 4.387 -0.602 6.855 1.00 97.81 85 PHE A O 1
ATOM 735 N N . ILE A 1 86 ? 5.926 -2.022 6.055 1.00 97.62 86 ILE A N 1
ATOM 736 C CA . ILE A 1 86 ? 5.515 -3.150 6.909 1.00 97.62 86 ILE A CA 1
ATOM 737 C C . ILE A 1 86 ? 5.521 -2.770 8.395 1.00 97.62 86 ILE A C 1
ATOM 739 O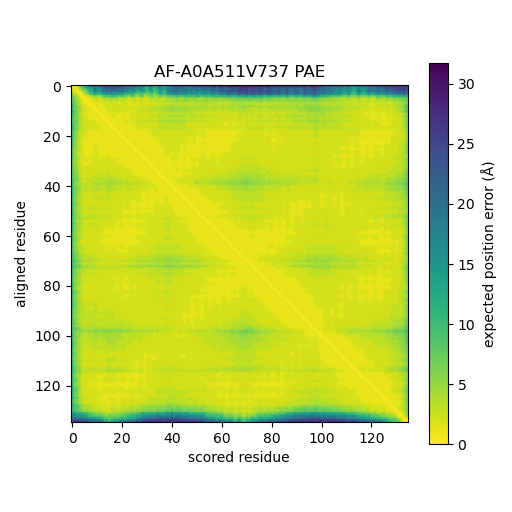 O . ILE A 1 86 ? 4.593 -3.105 9.133 1.00 97.62 86 ILE A O 1
ATOM 743 N N . LYS A 1 87 ? 6.534 -2.024 8.856 1.00 97.38 87 LYS A N 1
ATOM 744 C CA . LYS A 1 87 ? 6.590 -1.550 10.250 1.00 97.38 87 LYS A CA 1
ATOM 745 C C . LYS A 1 87 ? 5.432 -0.613 10.589 1.00 97.38 87 LYS A C 1
ATOM 747 O O . LYS A 1 87 ? 4.927 -0.667 11.710 1.00 97.38 87 LYS A O 1
ATOM 752 N N . ARG A 1 88 ? 5.012 0.243 9.652 1.00 96.44 88 ARG A N 1
ATOM 753 C CA . ARG A 1 88 ? 3.871 1.150 9.845 1.00 96.44 88 ARG A CA 1
ATOM 754 C C . ARG A 1 88 ? 2.552 0.386 9.880 1.00 96.44 88 ARG A C 1
ATOM 756 O O . ARG A 1 88 ? 1.771 0.618 10.799 1.00 96.44 88 ARG A O 1
ATOM 763 N N . MET A 1 89 ? 2.358 -0.583 8.983 1.00 96.62 89 MET A N 1
ATOM 764 C CA . MET A 1 89 ? 1.192 -1.475 9.018 1.00 96.62 89 MET A CA 1
ATOM 765 C C . MET A 1 89 ? 1.105 -2.232 10.346 1.00 96.62 89 MET A C 1
ATOM 767 O O . MET A 1 89 ? 0.050 -2.273 10.972 1.00 96.62 89 MET A O 1
ATOM 771 N N . PHE A 1 90 ? 2.231 -2.759 10.836 1.00 97.12 90 PHE A N 1
ATOM 772 C CA . PHE A 1 90 ? 2.266 -3.469 12.114 1.00 97.12 90 PHE A CA 1
ATOM 773 C C . PHE A 1 90 ? 1.940 -2.545 13.294 1.00 97.12 90 PHE A C 1
ATOM 775 O O . PHE A 1 90 ? 1.200 -2.926 14.197 1.00 97.12 90 PHE A O 1
ATOM 782 N N . LYS A 1 91 ? 2.443 -1.303 13.275 1.00 96.56 91 LYS A N 1
ATOM 783 C CA . LYS A 1 91 ? 2.090 -0.295 14.282 1.00 96.56 91 LYS A CA 1
ATOM 784 C C . LYS A 1 91 ? 0.586 0.001 14.275 1.00 96.56 91 LYS A C 1
ATOM 786 O O . LYS A 1 91 ? -0.001 0.074 15.350 1.00 96.56 91 LYS A O 1
ATOM 791 N N . MET A 1 92 ? -0.029 0.148 13.100 1.00 96.75 92 MET A N 1
ATOM 792 C CA . MET A 1 92 ? -1.474 0.378 12.992 1.00 96.75 92 MET A CA 1
ATOM 793 C C . MET A 1 92 ? -2.282 -0.821 13.477 1.00 96.75 92 MET A C 1
ATOM 795 O O . MET A 1 92 ? -3.231 -0.626 14.227 1.00 96.75 92 MET A O 1
ATOM 799 N N . LYS A 1 93 ? -1.867 -2.051 13.147 1.00 97.00 93 LYS A N 1
ATOM 800 C CA . LYS A 1 93 ? -2.487 -3.267 13.689 1.00 97.00 93 LYS A CA 1
ATOM 801 C C . LYS A 1 93 ? -2.503 -3.250 15.218 1.00 97.00 93 LYS A C 1
ATOM 803 O O . LYS A 1 93 ? -3.558 -3.415 15.817 1.00 97.00 93 LYS A O 1
ATOM 808 N N . LEU A 1 94 ? -1.358 -2.976 15.846 1.00 97.25 94 LEU A N 1
ATOM 809 C CA . LEU A 1 94 ? -1.279 -2.875 17.306 1.00 97.25 94 LEU A CA 1
ATOM 810 C C . LEU A 1 94 ? -2.145 -1.740 17.862 1.00 97.25 94 LEU A C 1
ATOM 812 O O . LEU A 1 94 ? -2.687 -1.868 18.956 1.00 97.25 94 LEU A O 1
ATOM 816 N N . GLN A 1 95 ? -2.259 -0.616 17.154 1.00 96.50 95 GLN A N 1
ATOM 817 C CA . GLN A 1 95 ? -3.127 0.476 17.585 1.00 96.50 95 GLN A CA 1
ATOM 818 C C . GLN A 1 95 ? -4.600 0.050 17.561 1.00 96.50 95 GLN A C 1
ATOM 820 O O . GLN A 1 95 ? -5.290 0.256 18.553 1.00 96.50 95 GLN A O 1
ATOM 825 N N . ILE A 1 96 ? -5.048 -0.622 16.495 1.00 96.50 96 ILE A N 1
ATOM 826 C CA . ILE A 1 96 ? -6.411 -1.167 16.393 1.00 96.50 96 ILE A CA 1
ATOM 827 C C . ILE A 1 96 ? -6.681 -2.178 17.510 1.00 96.50 96 ILE A C 1
ATOM 829 O O . ILE A 1 96 ? -7.699 -2.084 18.186 1.00 96.50 96 ILE A O 1
ATOM 833 N N . GLU A 1 97 ? -5.749 -3.094 17.772 1.00 96.12 97 GLU A N 1
ATOM 834 C CA . GLU A 1 97 ? -5.904 -4.105 18.829 1.00 96.12 97 GLU A CA 1
ATOM 835 C C . GLU A 1 97 ? -6.039 -3.493 20.237 1.00 96.12 97 GLU A C 1
ATOM 837 O O . GLU A 1 97 ? -6.685 -4.080 21.106 1.00 96.12 97 GLU A O 1
ATOM 842 N N . ASN A 1 98 ? -5.434 -2.325 20.481 1.00 96.88 98 ASN A N 1
ATOM 843 C CA . ASN A 1 98 ? -5.458 -1.663 21.789 1.00 96.88 98 ASN A CA 1
ATOM 844 C C . ASN A 1 98 ? -6.591 -0.637 21.941 1.00 96.88 98 ASN A C 1
ATOM 846 O O . ASN A 1 98 ? -7.138 -0.487 23.034 1.00 96.88 98 ASN A O 1
ATOM 850 N N . GLU A 1 99 ? -6.899 0.105 20.879 1.00 96.19 99 GLU A N 1
ATOM 851 C CA . GLU A 1 99 ? -7.746 1.306 20.913 1.00 96.19 99 GLU A CA 1
ATOM 852 C C . GLU A 1 99 ? -9.005 1.177 20.041 1.00 96.19 99 GLU A C 1
ATOM 854 O O . GLU A 1 99 ? -9.891 2.029 20.122 1.00 96.19 99 GLU A O 1
ATOM 859 N N . GLY A 1 100 ? -9.106 0.118 19.235 1.00 95.94 100 GLY A N 1
ATOM 860 C CA . GLY A 1 100 ? -10.106 -0.027 18.182 1.00 95.94 100 GLY A CA 1
ATOM 861 C C . GLY A 1 100 ? -9.782 0.810 16.942 1.00 95.94 100 GLY A C 1
ATOM 862 O O . GLY A 1 100 ? -8.732 1.451 16.832 1.00 95.94 100 GLY A O 1
ATOM 863 N N . VAL A 1 101 ? -10.703 0.817 15.979 1.00 96.00 101 VAL A N 1
ATOM 864 C CA . VAL A 1 101 ? -10.573 1.647 14.778 1.00 96.00 101 VAL A CA 1
ATOM 865 C C . VAL A 1 101 ? -10.882 3.099 15.130 1.00 96.00 101 VAL A C 1
ATOM 86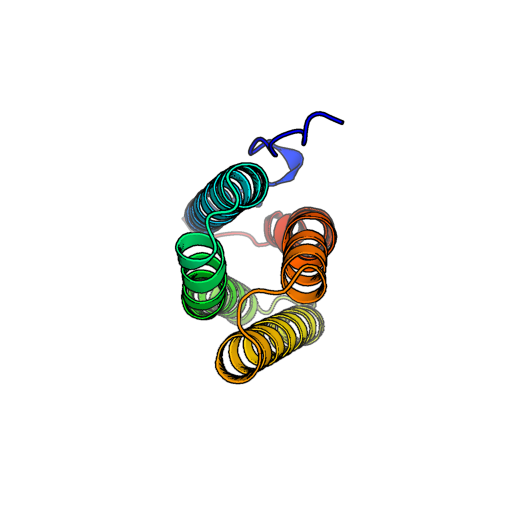7 O O . VAL A 1 101 ? -12.024 3.486 15.359 1.00 96.00 101 VAL A O 1
ATOM 870 N N . THR A 1 102 ? -9.843 3.932 15.168 1.00 95.94 102 THR A N 1
ATOM 871 C CA . THR A 1 102 ? -9.977 5.366 15.449 1.00 95.94 102 THR A CA 1
ATOM 872 C C . THR A 1 102 ? -9.921 6.200 14.162 1.00 95.94 102 THR A C 1
ATOM 874 O O . THR A 1 102 ? -9.401 5.746 13.132 1.00 95.94 102 THR A O 1
ATOM 877 N N . PRO A 1 103 ? -10.393 7.463 14.189 1.00 94.62 103 PRO A N 1
ATOM 878 C CA . PRO A 1 103 ? -10.199 8.383 13.070 1.00 94.62 103 PRO A CA 1
ATOM 879 C C . PRO A 1 103 ? -8.723 8.595 12.702 1.00 94.62 103 PRO A C 1
ATOM 881 O O . PRO A 1 103 ? -8.409 8.780 11.530 1.00 94.62 103 PRO A O 1
ATOM 884 N N . GLU A 1 104 ? -7.814 8.538 13.682 1.00 94.50 104 GLU A N 1
ATOM 885 C CA . GLU A 1 104 ? -6.368 8.667 13.460 1.00 94.50 104 GLU A CA 1
ATOM 886 C C . GLU A 1 104 ? -5.801 7.466 12.697 1.00 94.50 104 GLU A C 1
ATOM 888 O O . GLU A 1 104 ? -5.069 7.653 11.725 1.00 94.50 104 GLU A O 1
ATOM 893 N N . VAL A 1 105 ? -6.178 6.242 13.086 1.00 94.62 105 VAL A N 1
ATOM 894 C CA . VAL A 1 105 ? -5.803 5.017 12.360 1.00 94.62 105 VAL A CA 1
ATOM 895 C C . VAL A 1 105 ? -6.341 5.061 10.936 1.00 94.62 105 VAL A C 1
ATOM 897 O O . VAL A 1 105 ? -5.610 4.802 9.985 1.00 94.62 105 VAL A O 1
ATOM 900 N N . THR A 1 106 ? -7.610 5.435 10.785 1.00 95.00 106 THR A N 1
ATOM 901 C CA . THR A 1 106 ? -8.260 5.529 9.477 1.00 95.00 106 THR A CA 1
ATOM 902 C C . THR A 1 106 ? -7.544 6.526 8.566 1.00 95.00 106 THR A C 1
ATOM 904 O O . THR A 1 106 ? -7.306 6.234 7.396 1.00 95.00 106 THR A O 1
ATOM 907 N N . GLN A 1 107 ? -7.179 7.700 9.091 1.00 95.06 107 GLN A N 1
ATOM 908 C CA . GLN A 1 107 ? -6.427 8.693 8.328 1.00 95.06 107 GLN A CA 1
ATOM 909 C C . GLN A 1 107 ? -5.017 8.197 7.995 1.00 95.06 107 GLN A C 1
ATOM 911 O O . GLN A 1 107 ? -4.600 8.299 6.849 1.00 95.06 107 GLN A O 1
ATOM 916 N N . SER A 1 108 ? -4.321 7.591 8.958 1.00 95.25 108 SER A N 1
ATOM 917 C CA . SER A 1 108 ? -2.985 7.028 8.737 1.00 95.25 108 SER A CA 1
ATOM 918 C C . SER A 1 108 ? -3.000 5.963 7.640 1.00 95.25 108 SER A C 1
ATOM 920 O O . SER A 1 108 ? -2.138 5.956 6.770 1.00 95.25 108 SER A O 1
ATOM 922 N N . LEU A 1 109 ? -4.010 5.091 7.631 1.00 95.38 109 LEU A N 1
ATOM 923 C CA . LEU A 1 109 ? -4.154 4.071 6.600 1.00 95.38 109 LEU A CA 1
ATOM 924 C C . LEU A 1 109 ? -4.466 4.677 5.224 1.00 95.38 109 LEU A C 1
ATOM 926 O O . LEU A 1 109 ? -3.939 4.201 4.220 1.00 95.38 109 LEU A O 1
ATOM 930 N N . LYS A 1 110 ? -5.263 5.754 5.162 1.00 94.38 110 LYS A N 1
ATOM 931 C CA . LYS A 1 110 ? -5.457 6.520 3.920 1.00 94.38 110 LYS A CA 1
ATOM 932 C C . LYS A 1 110 ? -4.144 7.089 3.400 1.00 94.38 110 LYS A C 1
ATOM 934 O O . LYS A 1 110 ? -3.885 6.939 2.213 1.00 94.38 110 LYS A O 1
ATOM 939 N N . ASP A 1 111 ? -3.331 7.692 4.261 1.00 94.50 111 ASP A N 1
ATOM 940 C CA . ASP A 1 111 ? -2.048 8.284 3.869 1.00 94.50 111 ASP A CA 1
ATOM 941 C C . ASP A 1 111 ? -1.081 7.197 3.360 1.00 94.50 111 ASP A C 1
ATOM 943 O O . ASP A 1 111 ? -0.447 7.343 2.319 1.00 94.50 111 ASP A O 1
ATOM 947 N N . GLU A 1 112 ? -1.010 6.043 4.028 1.00 95.62 112 GLU A N 1
ATOM 948 C CA . GLU A 1 112 ? -0.161 4.937 3.572 1.00 95.62 112 GLU A CA 1
ATOM 949 C C . GLU A 1 112 ? -0.622 4.349 2.226 1.00 95.62 112 GLU A C 1
ATOM 951 O O . GLU A 1 112 ? 0.209 3.983 1.396 1.00 95.62 112 GLU A O 1
ATOM 956 N N . LEU A 1 113 ? -1.929 4.279 1.972 1.00 94.06 113 LEU A N 1
ATOM 957 C CA . LEU A 1 113 ? -2.462 3.747 0.718 1.00 94.06 113 LEU A CA 1
ATOM 958 C C . LEU A 1 113 ? -2.404 4.763 -0.435 1.00 94.06 113 LEU A C 1
ATOM 960 O O . LEU A 1 113 ? -1.932 4.432 -1.517 1.00 94.06 113 LEU A O 1
ATOM 964 N N . LEU A 1 114 ? -2.862 5.996 -0.220 1.00 90.81 114 LEU A N 1
ATOM 965 C CA . LEU A 1 114 ? -2.959 7.015 -1.270 1.00 90.81 114 LEU A CA 1
ATOM 966 C C . LEU A 1 114 ? -1.632 7.735 -1.512 1.00 90.81 114 LEU A C 1
ATOM 968 O O . LEU A 1 114 ? -1.296 8.002 -2.665 1.00 90.81 114 LEU A O 1
ATOM 972 N N . ASP A 1 115 ? -0.872 8.027 -0.454 1.00 90.88 115 ASP A N 1
ATOM 973 C CA . ASP A 1 115 ? 0.360 8.804 -0.577 1.00 90.88 115 ASP A CA 1
ATOM 974 C C . ASP A 1 115 ? 1.603 7.926 -0.616 1.00 90.88 115 ASP A C 1
ATOM 976 O O . ASP A 1 115 ? 2.530 8.245 -1.354 1.00 90.88 115 ASP A O 1
ATOM 980 N N . TRP A 1 116 ? 1.684 6.839 0.153 1.00 96.81 116 TRP A N 1
ATOM 981 C CA . TRP A 1 116 ? 2.874 5.990 0.086 1.00 96.81 116 TRP A CA 1
ATOM 982 C C . TRP A 1 116 ? 2.771 4.961 -1.038 1.00 96.81 116 TRP A C 1
ATOM 984 O O . TRP A 1 116 ? 3.604 4.991 -1.939 1.00 96.81 116 TRP A O 1
ATOM 994 N N . LEU A 1 117 ? 1.755 4.095 -1.031 1.00 96.62 117 LEU A N 1
ATOM 995 C CA . LEU A 1 117 ? 1.698 2.943 -1.935 1.00 96.62 117 LEU A CA 1
ATOM 996 C C . LEU A 1 117 ? 1.611 3.362 -3.405 1.00 96.62 117 LEU A C 1
ATOM 998 O O . LEU A 1 117 ? 2.411 2.908 -4.217 1.00 96.62 117 LEU A O 1
ATOM 1002 N N . ILE A 1 118 ? 0.704 4.279 -3.750 1.00 95.75 118 ILE A N 1
ATOM 1003 C CA . ILE A 1 118 ? 0.576 4.753 -5.137 1.00 95.75 118 ILE A CA 1
ATOM 1004 C C . ILE A 1 118 ? 1.851 5.455 -5.615 1.00 95.75 118 ILE A C 1
ATOM 1006 O O . ILE A 1 118 ? 2.327 5.187 -6.720 1.00 95.75 118 ILE A O 1
ATOM 1010 N N . ASN A 1 119 ? 2.452 6.319 -4.793 1.00 95.94 119 ASN A N 1
ATOM 1011 C CA . ASN A 1 119 ? 3.694 6.985 -5.186 1.00 95.94 119 ASN A CA 1
ATOM 1012 C C . ASN A 1 119 ? 4.878 6.015 -5.243 1.00 95.94 119 ASN A C 1
ATOM 1014 O O . ASN A 1 119 ? 5.769 6.215 -6.067 1.00 95.94 119 ASN A O 1
ATOM 1018 N N . HIS A 1 120 ? 4.902 4.979 -4.403 1.00 98.19 120 HIS A N 1
ATOM 1019 C CA . HIS A 1 120 ? 5.910 3.921 -4.445 1.00 98.19 120 HIS A CA 1
ATOM 1020 C C . HIS A 1 120 ? 5.831 3.156 -5.768 1.00 98.19 120 HIS A C 1
ATOM 1022 O O . HIS A 1 120 ? 6.834 3.107 -6.480 1.00 98.19 120 HIS A O 1
ATOM 1028 N N . ILE A 1 121 ? 4.629 2.739 -6.181 1.00 98.00 121 ILE A N 1
ATOM 1029 C CA . ILE A 1 121 ? 4.397 2.076 -7.474 1.00 98.00 121 ILE A CA 1
ATOM 1030 C C . ILE A 1 121 ? 4.893 2.936 -8.643 1.00 98.00 121 ILE A C 1
ATOM 1032 O O . ILE A 1 121 ? 5.663 2.483 -9.494 1.00 98.00 121 ILE A O 1
ATOM 1036 N N . ILE A 1 122 ? 4.503 4.213 -8.675 1.00 96.50 122 ILE A N 1
ATOM 1037 C CA . ILE A 1 122 ? 4.868 5.127 -9.767 1.00 96.50 122 ILE A CA 1
ATOM 1038 C C . ILE A 1 122 ? 6.375 5.422 -9.775 1.00 96.50 122 ILE A C 1
ATOM 1040 O O . ILE A 1 122 ? 6.998 5.491 -10.838 1.00 96.50 122 ILE A O 1
ATOM 1044 N N . ALA A 1 123 ? 6.972 5.657 -8.603 1.00 96.56 123 ALA A N 1
ATOM 1045 C CA . ALA A 1 123 ? 8.330 6.182 -8.497 1.00 96.56 123 ALA A CA 1
ATOM 1046 C C . ALA A 1 123 ? 9.410 5.103 -8.366 1.00 96.56 123 ALA A C 1
ATOM 1048 O O . ALA A 1 123 ? 10.573 5.395 -8.665 1.00 96.56 123 ALA A O 1
ATOM 1049 N N . GLN A 1 124 ? 9.080 3.904 -7.890 1.00 97.81 124 GLN A N 1
ATOM 1050 C CA . GLN A 1 124 ? 10.025 2.810 -7.657 1.00 97.81 124 GLN A CA 1
ATOM 1051 C C . GLN A 1 124 ? 9.682 1.600 -8.517 1.00 97.81 124 GLN A C 1
ATOM 1053 O O . GLN A 1 124 ? 10.496 1.250 -9.372 1.00 97.81 124 GLN A O 1
ATOM 1058 N N . ASP A 1 125 ? 8.488 1.028 -8.381 1.00 98.06 125 ASP A N 1
ATOM 1059 C CA . ASP A 1 125 ? 8.154 -0.266 -9.003 1.00 98.06 125 ASP A CA 1
ATOM 1060 C C . ASP A 1 125 ? 8.134 -0.155 -10.523 1.00 98.06 125 ASP A C 1
ATOM 1062 O O . ASP A 1 125 ? 8.653 -1.013 -11.235 1.00 98.06 125 ASP A O 1
ATOM 1066 N N . LYS A 1 126 ? 7.675 0.983 -11.053 1.00 96.06 126 LYS A N 1
ATOM 1067 C CA . LYS A 1 126 ? 7.748 1.266 -12.489 1.00 96.06 126 LYS A CA 1
ATOM 1068 C C . LYS A 1 126 ? 9.166 1.188 -13.057 1.00 96.06 126 LYS A C 1
ATOM 1070 O O . LYS A 1 126 ? 9.339 0.831 -14.218 1.00 96.06 126 LYS A O 1
ATOM 1075 N N . LYS A 1 127 ? 10.208 1.472 -12.267 1.00 96.44 127 LYS A N 1
ATOM 1076 C CA . LYS A 1 127 ? 11.605 1.349 -12.725 1.00 96.44 127 LYS A CA 1
ATOM 1077 C C . LYS A 1 127 ? 12.026 -0.104 -12.939 1.00 96.44 127 LYS A C 1
ATOM 1079 O O . LYS A 1 127 ? 13.023 -0.335 -13.623 1.00 96.44 127 LYS A O 1
ATOM 1084 N N . LEU A 1 128 ? 11.291 -1.071 -12.386 1.00 95.69 128 LEU A N 1
ATOM 1085 C CA . LEU A 1 128 ? 11.512 -2.492 -12.645 1.00 95.69 128 LEU A CA 1
ATOM 1086 C C . LEU A 1 128 ? 11.219 -2.853 -14.106 1.00 95.69 128 LEU A C 1
ATOM 1088 O O . LEU A 1 128 ? 11.755 -3.846 -14.585 1.00 95.69 128 LEU A O 1
ATOM 1092 N N . SER A 1 129 ? 10.493 -2.011 -14.856 1.00 93.62 129 SER A N 1
ATOM 1093 C CA . SER A 1 129 ? 10.295 -2.185 -16.302 1.00 93.62 129 SER A CA 1
ATOM 1094 C C . SER A 1 129 ? 11.602 -2.193 -17.105 1.00 93.62 129 SER A C 1
ATOM 1096 O O . SER A 1 129 ? 11.612 -2.593 -18.265 1.00 93.62 129 SER A O 1
ATOM 1098 N N . ALA A 1 130 ? 12.701 -1.692 -16.527 1.00 91.50 130 ALA A N 1
ATOM 1099 C CA . ALA A 1 130 ? 14.027 -1.722 -17.137 1.00 91.50 130 ALA A CA 1
ATOM 1100 C C . ALA A 1 130 ? 14.718 -3.094 -17.014 1.00 91.50 130 ALA A C 1
ATOM 1102 O O . ALA A 1 130 ? 15.777 -3.295 -17.605 1.00 91.50 130 ALA A O 1
ATOM 1103 N N . ILE A 1 131 ? 14.155 -4.020 -16.232 1.00 91.81 131 ILE A N 1
ATOM 1104 C CA . ILE A 1 131 ? 14.663 -5.383 -16.102 1.00 91.81 131 ILE A CA 1
ATOM 1105 C C . ILE A 1 131 ? 14.250 -6.176 -17.343 1.00 91.81 131 ILE A C 1
ATOM 1107 O O . ILE A 1 131 ? 13.067 -6.365 -17.619 1.00 91.81 131 ILE A O 1
ATOM 1111 N N . GLU A 1 132 ? 15.238 -6.675 -18.083 1.00 85.50 132 GLU A N 1
ATOM 1112 C CA . GLU A 1 132 ? 14.997 -7.591 -19.194 1.00 85.50 132 GLU A CA 1
ATOM 1113 C C . GLU A 1 132 ? 14.592 -8.965 -18.647 1.00 85.50 132 GLU A C 1
ATOM 1115 O O . GLU A 1 132 ? 15.405 -9.702 -18.083 1.00 85.50 132 GLU A O 1
ATOM 1120 N N . MET A 1 133 ? 13.309 -9.293 -18.791 1.00 81.44 133 MET A N 1
ATOM 1121 C CA . MET A 1 133 ? 12.766 -10.597 -18.425 1.00 81.44 133 MET A CA 1
ATOM 1122 C C . MET A 1 133 ? 13.106 -11.609 -19.526 1.00 81.44 133 MET A C 1
ATOM 1124 O O . MET A 1 133 ? 12.743 -11.411 -20.686 1.00 81.44 133 MET A O 1
ATOM 1128 N N . GLU A 1 134 ? 13.789 -12.699 -19.174 1.00 66.94 134 GLU A N 1
ATOM 1129 C CA . GLU A 1 134 ? 13.954 -13.834 -20.088 1.00 66.94 134 GLU A CA 1
ATOM 1130 C C . GLU A 1 134 ? 12.586 -14.504 -20.299 1.00 66.94 134 GLU A C 1
ATOM 113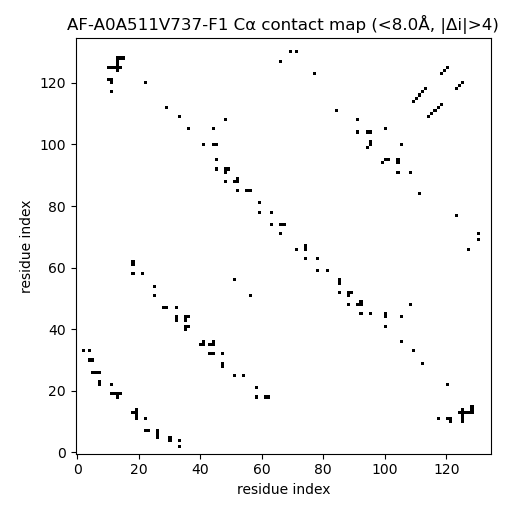2 O O . GLU A 1 134 ? 11.904 -14.848 -19.329 1.00 66.94 134 GLU A O 1
ATOM 1137 N N . VAL A 1 135 ? 12.174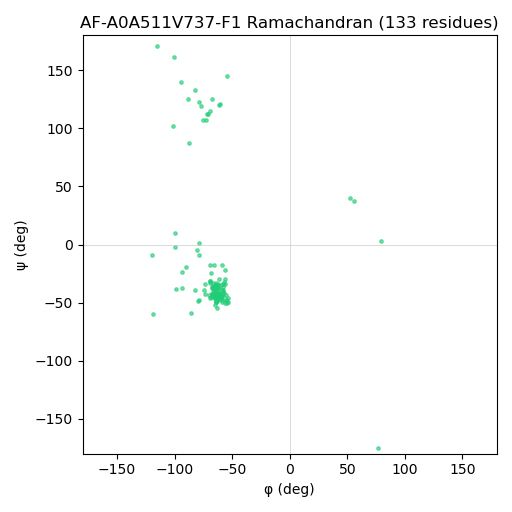 -14.632 -21.565 1.00 54.59 135 VAL A N 1
ATOM 1138 C CA . VAL A 1 135 ? 10.906 -15.257 -21.992 1.00 54.59 135 VAL A CA 1
ATOM 1139 C C . VAL A 1 135 ? 11.074 -16.763 -22.150 1.00 54.59 135 VAL A C 1
ATOM 1141 O O . VAL A 1 135 ? 12.072 -17.172 -22.787 1.00 54.59 135 VAL A O 1
#

Organism: NCBI:txid267746

Sequence (135 aa):
MEIKKVEFTEELQTGIPFIDHQHEQLIDRMNMFLDAVEAHDEEFVEDTVEYLLQYTLYHFKSEENIMLRHLYEGFEMHRDQHSVFIKRMFKMKLQIENEGVTPEVTQSLKDELLDWLINHIIAQDKKLSAIEMEV

Foldseek 3Di:
DPDDQDDLDPLLDLVPVVLSVLVVVLSVLLNVLVVCVVVVPLVSVLVSLVCCLPSLVVSLVVLLVLCVVQVPVCNVVLVVLSVVLNVLSVVLNVCCVVPNDDPVSSVSVNCCSVPPPSCCSNPPSSVSSPRDDDD

Radius of gyration: 15.4 Å; Cα contacts (8 Å, |Δi|>4): 97; chains: 1; bounding box: 41×31×44 Å